Protein AF-A0A4Y9RKN7-F1 (afdb_monomer)

Foldseek 3Di:
DDDDDPDPLDAQDLVVVLVLLVVVLVLLVPDDPPQPCSVVLVVLSVLLVCLSPDVVRDVVSNLVSLVVNLVSLVVSLVPDPDPPRVPDCSNVVSCSNSPND

Radius of gyration: 14.89 Å; Cα contacts (8 Å, |Δi|>4): 62; chains: 1; bounding box: 52×29×33 Å

pLDDT: mean 71.74, std 12.59, range [40.81, 87.81]

Solvent-accessible surface area (backbone atoms only — not comparable to full-atom values): 6082 Å² total; per-residue (Å²): 134,82,95,80,78,99,75,70,77,66,74,74,47,72,69,59,49,54,51,52,49,52,53,51,52,50,56,58,64,75,43,66,91,85,44,81,62,48,69,63,50,52,52,40,48,51,50,38,50,51,39,62,69,37,92,83,47,52,67,66,58,38,45,51,41,46,51,51,44,48,52,51,50,49,56,45,26,75,69,42,93,55,72,77,50,65,78,36,66,60,60,60,49,52,30,47,56,70,68,59,125

Mean predicted aligned error: 10.2 Å

Structure (mmCIF, N/CA/C/O backbone):
data_AF-A0A4Y9RKN7-F1
#
_entry.id   AF-A0A4Y9RKN7-F1
#
loop_
_atom_site.group_PDB
_atom_site.id
_atom_site.type_symbol
_atom_site.label_atom_id
_atom_site.label_alt_id
_atom_site.label_comp_id
_atom_site.label_asym_id
_atom_site.label_entity_id
_atom_site.label_seq_id
_atom_site.pdbx_PDB_ins_code
_atom_site.Cartn_x
_atom_site.Cartn_y
_atom_site.Cartn_z
_atom_site.occupancy
_atom_site.B_iso_or_equiv
_atom_site.auth_seq_id
_atom_site.auth_comp_id
_atom_site.auth_asym_id
_atom_site.auth_atom_id
_atom_site.pdbx_PDB_model_num
ATOM 1 N N . MET A 1 1 ? 37.320 17.829 6.012 1.00 43.88 1 MET A N 1
ATOM 2 C CA . MET A 1 1 ? 36.415 18.286 4.937 1.00 43.88 1 MET A CA 1
ATOM 3 C C . MET A 1 1 ? 35.026 17.822 5.291 1.00 43.88 1 MET A C 1
ATOM 5 O O . MET A 1 1 ? 34.882 16.703 5.767 1.00 43.88 1 MET A O 1
ATOM 9 N N . ALA A 1 2 ? 34.088 18.756 5.207 1.00 44.31 2 ALA A N 1
ATOM 10 C CA . ALA A 1 2 ? 32.729 18.640 5.69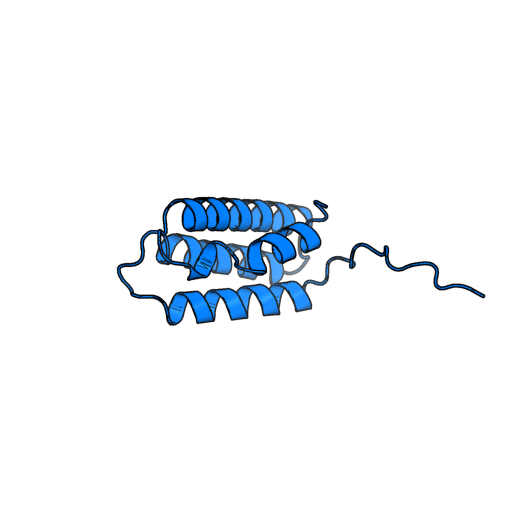6 1.00 44.31 2 ALA A CA 1
ATOM 11 C C . ALA A 1 2 ? 31.914 17.602 4.916 1.00 44.31 2 ALA A C 1
ATOM 13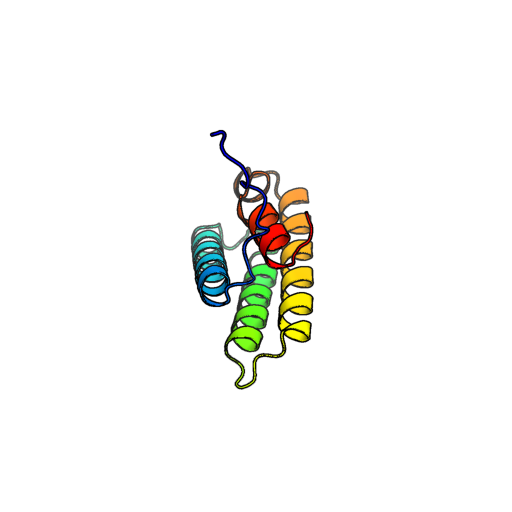 O O . ALA A 1 2 ? 32.183 17.320 3.753 1.00 44.31 2 ALA A O 1
ATOM 14 N N . THR A 1 3 ? 30.942 17.052 5.630 1.00 51.78 3 THR A N 1
ATOM 15 C CA . THR A 1 3 ? 29.836 16.212 5.180 1.00 51.78 3 THR A CA 1
ATOM 16 C C . THR A 1 3 ? 28.996 16.923 4.116 1.00 51.78 3 THR A C 1
ATOM 18 O O . THR A 1 3 ? 28.290 17.873 4.437 1.00 51.78 3 THR A O 1
ATOM 21 N N . ASP A 1 4 ? 29.066 16.421 2.890 1.00 45.25 4 ASP A N 1
ATOM 22 C CA . ASP A 1 4 ? 28.250 16.752 1.714 1.00 45.25 4 ASP A CA 1
ATOM 23 C C . ASP A 1 4 ? 28.065 15.362 1.067 1.00 45.25 4 ASP A C 1
ATOM 25 O O . ASP A 1 4 ? 29.050 14.722 0.711 1.00 45.25 4 ASP A O 1
ATOM 29 N N . ASP A 1 5 ? 26.949 14.646 1.192 1.00 40.81 5 ASP A N 1
ATOM 30 C CA . ASP A 1 5 ? 25.661 14.941 0.577 1.00 40.81 5 ASP A CA 1
ATOM 31 C C . ASP A 1 5 ? 24.611 13.997 1.213 1.00 40.81 5 ASP A C 1
ATOM 33 O O . ASP A 1 5 ? 24.569 12.795 0.943 1.00 40.81 5 ASP A O 1
ATOM 37 N N . LEU A 1 6 ? 23.775 1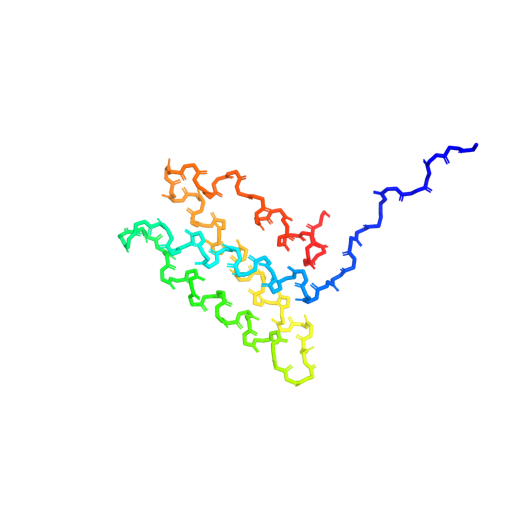4.511 2.118 1.00 46.22 6 LEU A N 1
ATOM 38 C CA . LEU A 1 6 ? 22.638 13.781 2.707 1.00 46.22 6 LEU A CA 1
ATOM 39 C C . LEU A 1 6 ? 21.352 13.963 1.875 1.00 46.22 6 LEU A C 1
ATOM 41 O O . LEU A 1 6 ? 20.253 13.867 2.416 1.00 46.22 6 LEU A O 1
ATOM 45 N N . ASN A 1 7 ? 21.467 14.221 0.567 1.00 42.72 7 ASN A N 1
ATOM 46 C CA . ASN A 1 7 ? 20.321 14.530 -0.296 1.00 42.72 7 ASN A CA 1
ATOM 47 C C . ASN A 1 7 ? 20.152 13.599 -1.512 1.00 42.72 7 ASN A C 1
ATOM 49 O O . ASN A 1 7 ? 19.593 13.980 -2.540 1.00 42.72 7 ASN A O 1
ATOM 53 N N . ALA A 1 8 ? 20.579 12.341 -1.409 1.00 44.62 8 ALA A N 1
ATOM 54 C CA . ALA A 1 8 ? 20.137 11.334 -2.365 1.00 44.62 8 ALA A CA 1
ATOM 55 C C . ALA A 1 8 ? 18.705 10.912 -2.000 1.00 44.62 8 ALA A C 1
ATOM 57 O O . ALA A 1 8 ? 18.507 10.097 -1.097 1.00 44.62 8 ALA A O 1
ATOM 58 N N . SER A 1 9 ? 17.703 11.462 -2.696 1.00 51.53 9 SER A N 1
ATOM 59 C CA . SER A 1 9 ? 16.382 10.826 -2.801 1.00 51.53 9 SER A CA 1
ATOM 60 C C . SER A 1 9 ? 16.611 9.338 -3.053 1.00 51.53 9 SER A C 1
ATOM 62 O O . SER A 1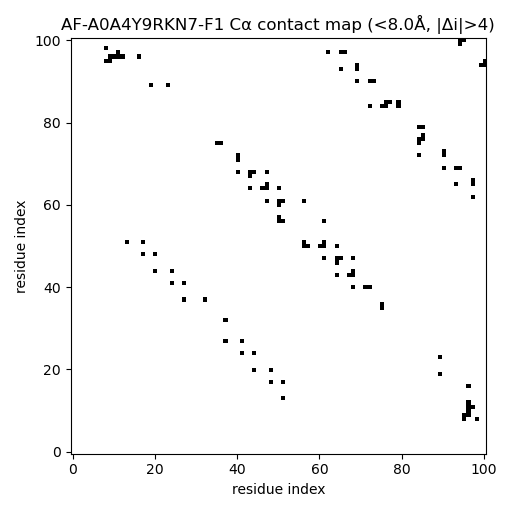 9 ? 17.190 8.973 -4.077 1.00 51.53 9 SER A O 1
ATOM 64 N N . ALA A 1 10 ? 16.282 8.494 -2.071 1.00 54.88 10 ALA A N 1
ATOM 65 C CA . ALA A 1 10 ? 16.624 7.081 -2.127 1.00 54.88 10 ALA A CA 1
ATOM 66 C C . ALA A 1 10 ? 16.075 6.490 -3.439 1.00 54.88 10 ALA A C 1
ATOM 68 O O . ALA A 1 10 ? 14.888 6.675 -3.720 1.00 54.88 10 ALA A O 1
ATOM 69 N N . PRO A 1 11 ? 16.903 5.815 -4.259 1.00 60.91 11 PRO A N 1
ATOM 70 C CA . PRO A 1 11 ? 16.432 5.255 -5.513 1.00 60.91 11 PRO A CA 1
ATOM 71 C C . PRO A 1 11 ? 15.304 4.264 -5.230 1.00 60.91 11 PRO A C 1
ATOM 73 O O . PRO A 1 11 ? 15.358 3.499 -4.261 1.00 60.91 11 PRO A O 1
ATOM 76 N N . TYR A 1 12 ? 14.278 4.296 -6.078 1.00 66.56 12 TYR A N 1
ATOM 77 C CA . TYR A 1 12 ? 13.174 3.345 -6.056 1.00 66.56 12 TYR A CA 1
ATOM 78 C C . TYR A 1 12 ? 13.723 1.908 -5.946 1.00 66.56 12 TYR A C 1
ATOM 80 O O . TYR A 1 12 ? 14.417 1.436 -6.846 1.00 66.56 12 TYR A O 1
ATOM 88 N N . SER A 1 13 ? 13.438 1.231 -4.827 1.00 77.50 13 SER A N 1
ATOM 89 C CA . SER A 1 13 ? 13.821 -0.166 -4.583 1.00 77.50 13 SER A CA 1
ATOM 90 C C . SER A 1 13 ? 12.556 -1.014 -4.434 1.00 77.50 13 SER A C 1
ATOM 92 O O . SER A 1 13 ? 11.831 -0.867 -3.439 1.00 77.50 13 SER A O 1
ATOM 94 N N . PRO A 1 14 ? 12.275 -1.919 -5.386 1.00 75.31 14 PRO A N 1
ATOM 95 C CA . PRO A 1 14 ? 11.100 -2.779 -5.322 1.00 75.31 14 PRO A CA 1
ATOM 96 C C . PRO A 1 14 ? 11.154 -3.748 -4.128 1.00 75.31 14 PRO A C 1
ATOM 98 O O . PRO A 1 14 ? 10.116 -4.122 -3.590 1.00 75.31 14 PRO A O 1
ATOM 101 N N . GLU A 1 15 ? 12.337 -4.115 -3.632 1.00 79.94 15 GLU A N 1
ATOM 102 C CA . GLU A 1 15 ? 12.515 -4.924 -2.417 1.00 79.94 15 GLU A CA 1
ATOM 103 C C . GLU A 1 15 ? 12.086 -4.163 -1.160 1.00 79.94 15 GLU A C 1
ATOM 105 O O . GLU A 1 15 ? 11.457 -4.725 -0.261 1.00 79.94 15 GLU A O 1
ATOM 110 N N . ARG A 1 16 ? 12.424 -2.870 -1.080 1.00 80.75 16 ARG A N 1
ATOM 111 C CA . ARG A 1 16 ? 11.999 -1.999 0.023 1.00 80.75 16 ARG A CA 1
ATOM 112 C C . ARG A 1 16 ? 10.489 -1.802 0.003 1.00 80.75 16 ARG A C 1
ATOM 114 O O . ARG A 1 16 ? 9.854 -1.905 1.048 1.00 80.75 16 ARG A O 1
ATOM 121 N N . LEU A 1 17 ? 9.915 -1.618 -1.181 1.00 81.56 17 LEU A N 1
ATOM 122 C CA . LEU A 1 17 ? 8.474 -1.496 -1.327 1.00 81.56 17 LEU A CA 1
ATOM 123 C C . LEU A 1 17 ? 7.732 -2.793 -0.963 1.00 81.56 17 LEU A C 1
ATOM 125 O O . LEU A 1 17 ? 6.736 -2.742 -0.249 1.00 81.56 17 LEU A O 1
ATOM 129 N N . ARG A 1 18 ? 8.239 -3.967 -1.362 1.00 84.44 18 ARG A N 1
ATOM 130 C CA . ARG A 1 18 ? 7.667 -5.262 -0.944 1.00 84.44 18 ARG A CA 1
ATOM 131 C C . ARG A 1 18 ? 7.649 -5.432 0.576 1.00 84.44 18 ARG A C 1
ATOM 133 O O . ARG A 1 18 ? 6.667 -5.950 1.112 1.00 84.44 18 ARG A O 1
ATOM 140 N N . ARG A 1 19 ? 8.709 -4.996 1.269 1.00 85.94 19 ARG A N 1
ATOM 141 C CA . ARG A 1 19 ? 8.756 -4.996 2.741 1.00 85.94 19 ARG A CA 1
ATOM 142 C C . ARG A 1 19 ? 7.696 -4.073 3.331 1.00 85.94 19 ARG A C 1
ATOM 14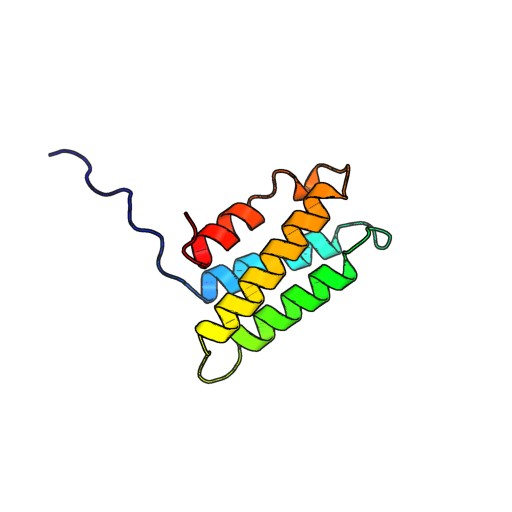4 O O . ARG A 1 19 ? 6.891 -4.542 4.126 1.00 85.94 19 ARG A O 1
ATOM 151 N N . LEU A 1 20 ? 7.617 -2.835 2.845 1.00 85.19 20 LEU A N 1
ATOM 152 C CA . LEU A 1 20 ? 6.631 -1.850 3.293 1.00 85.19 20 LEU A CA 1
ATOM 153 C C . LEU A 1 20 ? 5.187 -2.357 3.150 1.00 85.19 20 LEU A C 1
ATOM 155 O O . LEU A 1 20 ? 4.387 -2.264 4.074 1.00 85.19 20 LEU A O 1
ATOM 159 N N . LEU A 1 21 ? 4.863 -2.949 1.998 1.00 86.31 21 LEU A N 1
ATOM 160 C CA . LEU A 1 21 ? 3.544 -3.528 1.734 1.00 86.31 21 LEU A CA 1
ATOM 161 C C . LEU A 1 21 ? 3.235 -4.716 2.656 1.00 86.31 21 LEU A C 1
ATOM 163 O O . LEU A 1 21 ? 2.080 -4.930 3.014 1.00 86.31 21 LEU A O 1
ATOM 167 N N . SER A 1 22 ? 4.253 -5.491 3.036 1.00 87.81 22 SER A N 1
ATOM 168 C CA . SER A 1 22 ? 4.097 -6.632 3.945 1.00 87.81 22 SER A CA 1
ATOM 169 C C . SER A 1 22 ? 3.899 -6.195 5.397 1.00 87.81 22 SER A C 1
ATOM 171 O O . SER A 1 22 ? 3.134 -6.834 6.114 1.00 87.81 22 SER A O 1
ATOM 173 N N . GLU A 1 23 ? 4.574 -5.128 5.826 1.00 86.56 23 GLU A N 1
ATOM 174 C CA . GLU A 1 23 ? 4.385 -4.505 7.143 1.00 86.56 23 GLU A CA 1
ATOM 175 C C . GLU A 1 23 ? 2.972 -3.917 7.257 1.00 86.56 23 GLU A C 1
ATOM 177 O O . GLU A 1 23 ? 2.239 -4.247 8.189 1.00 86.56 23 GLU A O 1
ATOM 182 N N . LEU A 1 24 ? 2.536 -3.168 6.238 1.00 82.25 24 LEU A N 1
ATOM 183 C CA . LEU A 1 24 ? 1.194 -2.593 6.196 1.00 82.25 24 LEU A CA 1
ATOM 184 C C . LEU A 1 24 ? 0.090 -3.667 6.198 1.00 82.25 24 LEU A C 1
ATOM 186 O O . LEU A 1 24 ? -0.908 -3.518 6.899 1.00 82.25 24 LEU A O 1
ATOM 190 N N . ASP A 1 25 ? 0.251 -4.772 5.459 1.00 85.56 25 ASP A N 1
ATOM 191 C CA . ASP A 1 25 ? -0.745 -5.858 5.459 1.00 85.56 25 ASP A CA 1
ATOM 192 C C . ASP A 1 25 ? -0.851 -6.576 6.817 1.00 85.56 25 ASP A C 1
ATOM 194 O O . ASP A 1 25 ? -1.945 -7.005 7.202 1.00 85.56 25 ASP A O 1
ATOM 198 N N . GLN A 1 26 ? 0.264 -6.689 7.550 1.00 85.88 26 GLN A N 1
ATOM 199 C CA . GLN A 1 26 ? 0.286 -7.236 8.911 1.00 85.88 26 GLN A CA 1
ATOM 200 C C . GLN A 1 26 ? -0.419 -6.305 9.897 1.00 85.88 26 GLN A C 1
ATOM 202 O O . GLN A 1 26 ? -1.234 -6.765 10.692 1.00 85.88 26 GLN A O 1
ATOM 207 N N . GLU A 1 27 ? -0.175 -5.002 9.812 1.00 81.69 27 GLU A N 1
ATOM 208 C CA . GLU A 1 27 ? -0.841 -4.011 10.662 1.00 81.69 27 GLU A CA 1
ATOM 209 C C . GLU A 1 27 ? -2.350 -3.912 10.371 1.00 81.69 27 GLU A C 1
ATOM 211 O O . GLU A 1 27 ? -3.184 -3.785 11.271 1.00 81.69 27 GLU A O 1
ATOM 216 N N . LEU A 1 28 ? -2.742 -4.101 9.108 1.00 80.12 28 LEU A N 1
ATOM 217 C CA . LEU A 1 28 ? -4.148 -4.255 8.726 1.00 80.12 28 LEU A CA 1
ATOM 218 C C . LEU A 1 28 ? -4.770 -5.578 9.2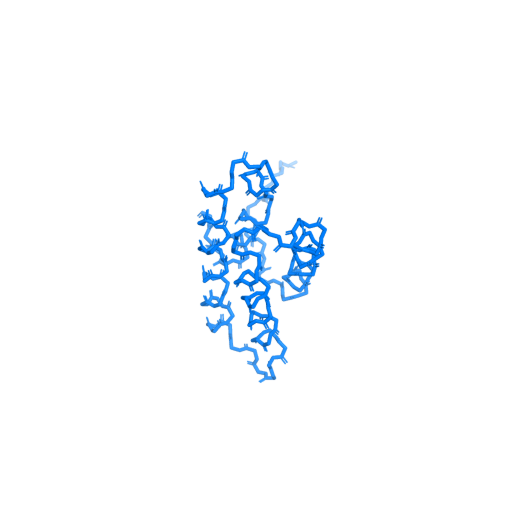03 1.00 80.12 28 LEU A C 1
ATOM 220 O O . LEU A 1 28 ? -5.993 -5.699 9.279 1.00 80.12 28 LEU A O 1
ATOM 224 N N . ALA A 1 29 ? -3.961 -6.604 9.475 1.00 82.12 29 ALA A N 1
ATOM 225 C CA . ALA A 1 29 ? -4.443 -7.874 10.013 1.00 82.12 29 ALA A CA 1
ATOM 226 C C . ALA A 1 29 ? -4.681 -7.805 11.529 1.00 82.12 29 ALA A C 1
ATOM 228 O O . ALA A 1 29 ? -5.568 -8.499 12.030 1.00 82.12 29 ALA A O 1
ATOM 229 N N . THR A 1 30 ? -3.918 -6.972 12.245 1.00 81.12 30 THR A N 1
ATOM 230 C CA . THR A 1 30 ? -4.062 -6.755 13.694 1.00 81.12 30 THR A CA 1
ATOM 231 C C . THR A 1 30 ? -5.145 -5.733 14.044 1.00 81.12 30 THR A C 1
ATOM 233 O O . THR A 1 30 ? -5.585 -5.684 15.193 1.00 81.12 30 THR A O 1
ATOM 236 N N . THR A 1 31 ? -5.617 -4.946 13.073 1.00 74.94 31 THR A N 1
ATOM 237 C CA . THR A 1 31 ? -6.741 -4.019 13.262 1.00 74.94 31 THR A CA 1
ATOM 238 C C . THR A 1 31 ? -8.086 -4.753 13.318 1.00 74.94 31 THR A C 1
ATOM 240 O O . THR A 1 31 ? -8.260 -5.794 12.671 1.00 74.94 31 THR A O 1
ATOM 243 N N . PRO A 1 32 ? -9.071 -4.224 14.070 1.00 76.31 32 PRO A N 1
ATOM 244 C CA . PRO A 1 32 ? -10.403 -4.811 14.153 1.00 76.31 32 PRO A CA 1
ATOM 245 C C . PRO A 1 32 ? -11.023 -5.072 12.767 1.00 76.31 32 PRO A C 1
ATOM 247 O O . PRO A 1 32 ? -10.847 -4.280 11.842 1.00 76.31 32 PRO A O 1
ATOM 250 N N . PRO A 1 33 ? -11.765 -6.177 12.584 1.00 66.75 33 PRO A N 1
ATOM 251 C CA . PRO A 1 33 ? -12.402 -6.488 11.303 1.00 66.75 33 PRO A CA 1
ATOM 252 C C . PRO A 1 33 ? -13.475 -5.466 10.903 1.00 66.75 33 PRO A C 1
ATOM 254 O O . PRO A 1 33 ? -13.734 -5.304 9.719 1.00 66.75 33 PRO A O 1
ATOM 257 N N . ASP A 1 34 ? -14.043 -4.743 11.872 1.00 68.25 34 ASP A N 1
ATOM 258 C CA . ASP A 1 34 ? -15.036 -3.683 11.653 1.00 68.25 34 ASP A CA 1
ATOM 259 C C . ASP A 1 34 ? -14.392 -2.313 11.348 1.00 68.25 34 ASP A C 1
ATOM 261 O O . ASP A 1 34 ? -15.055 -1.276 11.336 1.00 68.25 34 ASP A O 1
ATOM 265 N N . THR A 1 35 ? -13.068 -2.268 11.142 1.00 69.25 35 THR A N 1
ATOM 266 C CA . THR A 1 35 ? -12.388 -1.028 10.767 1.00 69.25 35 THR A CA 1
ATOM 267 C C . THR A 1 35 ? -12.780 -0.638 9.338 1.00 69.25 35 THR A C 1
ATOM 269 O O . THR A 1 35 ? -12.485 -1.377 8.389 1.00 69.25 35 THR A O 1
ATOM 272 N N . PRO A 1 36 ? -13.407 0.536 9.142 1.00 67.62 36 PRO A N 1
ATOM 273 C CA . PRO A 1 36 ? -13.786 0.993 7.815 1.00 67.62 36 PRO A CA 1
ATOM 274 C C . PRO A 1 36 ? -12.543 1.114 6.927 1.00 67.62 36 PRO A C 1
ATOM 276 O O . PRO A 1 36 ? -11.475 1.521 7.377 1.00 67.62 36 PRO A O 1
ATOM 279 N N . HIS A 1 37 ? -12.687 0.763 5.649 1.00 72.19 37 HIS A N 1
ATOM 280 C CA . HIS A 1 37 ? -11.622 0.787 4.633 1.00 72.19 37 HIS A CA 1
ATOM 281 C C . HIS A 1 37 ? -10.520 -0.275 4.763 1.00 72.19 37 HIS A C 1
ATOM 283 O O . HIS A 1 37 ? -9.704 -0.370 3.846 1.00 72.19 37 HIS A O 1
ATOM 289 N N . ARG A 1 38 ? -10.518 -1.125 5.801 1.00 78.19 38 ARG A N 1
ATOM 290 C CA . ARG A 1 38 ? -9.552 -2.231 5.942 1.00 78.19 38 ARG A CA 1
ATOM 291 C C . ARG A 1 38 ? -9.505 -3.117 4.694 1.00 78.19 38 ARG A C 1
ATOM 293 O O . ARG A 1 38 ? -8.433 -3.331 4.133 1.00 78.19 38 ARG A O 1
ATOM 300 N N . ASP A 1 39 ? -10.655 -3.592 4.225 1.00 80.50 39 ASP A N 1
ATOM 301 C CA . ASP A 1 39 ? -10.717 -4.476 3.053 1.00 80.50 39 ASP A CA 1
ATOM 302 C C . ASP A 1 39 ? -10.288 -3.767 1.767 1.00 80.50 39 ASP A C 1
ATOM 304 O O . ASP A 1 39 ? -9.570 -4.340 0.948 1.00 80.50 39 ASP A O 1
ATOM 308 N N . ALA A 1 40 ? -10.657 -2.493 1.618 1.00 81.50 40 ALA A N 1
ATOM 309 C CA . ALA A 1 40 ? -10.245 -1.676 0.482 1.00 81.50 40 ALA A CA 1
ATOM 310 C C . ALA A 1 40 ? -8.723 -1.448 0.459 1.00 81.50 40 ALA A C 1
ATOM 312 O O . ALA A 1 40 ? -8.119 -1.468 -0.611 1.00 81.50 40 ALA A O 1
ATOM 313 N N . LEU A 1 41 ? -8.093 -1.266 1.626 1.00 81.00 41 LEU A N 1
ATOM 314 C CA . LEU A 1 41 ? -6.639 -1.141 1.752 1.00 81.00 41 LEU A CA 1
ATOM 315 C C . LEU A 1 41 ? -5.930 -2.466 1.455 1.00 81.00 41 LEU A C 1
ATOM 317 O O . LEU A 1 41 ? -4.948 -2.472 0.716 1.00 81.00 41 LEU A O 1
ATOM 321 N N . ARG A 1 42 ? -6.447 -3.598 1.953 1.00 84.56 42 ARG A N 1
ATOM 322 C CA . ARG A 1 42 ? -5.891 -4.931 1.652 1.00 84.56 42 ARG A CA 1
ATOM 323 C C . ARG A 1 42 ? -5.961 -5.258 0.159 1.00 84.56 42 ARG A C 1
ATOM 325 O O . ARG A 1 42 ? -4.995 -5.777 -0.398 1.00 84.56 42 ARG A O 1
ATOM 332 N N . GLN A 1 43 ? -7.074 -4.930 -0.499 1.00 85.56 43 GLN A N 1
ATOM 333 C CA . GLN A 1 43 ? -7.210 -5.083 -1.953 1.00 85.56 43 GLN A CA 1
ATOM 334 C C . GLN A 1 43 ? -6.176 -4.244 -2.708 1.00 85.56 43 GLN A C 1
ATOM 336 O O . GLN A 1 43 ? -5.569 -4.728 -3.662 1.00 85.56 43 GLN A O 1
ATOM 341 N N . GLU A 1 44 ? -5.922 -3.022 -2.247 1.00 83.31 44 GLU A N 1
ATOM 342 C CA . GLU A 1 44 ? -4.969 -2.134 -2.902 1.00 83.31 44 GLU A CA 1
ATOM 343 C C . GLU A 1 44 ? -3.518 -2.581 -2.728 1.00 83.31 44 GLU A C 1
ATOM 345 O O . GLU A 1 44 ? -2.742 -2.580 -3.682 1.00 83.31 44 GLU A O 1
ATOM 350 N N . ILE A 1 45 ? -3.158 -3.061 -1.537 1.00 85.81 45 ILE A N 1
ATOM 351 C CA . ILE A 1 45 ? -1.851 -3.680 -1.292 1.00 85.81 45 ILE A CA 1
ATOM 352 C C . ILE A 1 45 ? -1.644 -4.882 -2.220 1.00 85.81 45 ILE A C 1
ATOM 354 O O . ILE A 1 45 ? -0.564 -5.042 -2.793 1.00 85.81 45 ILE A O 1
ATOM 358 N N . ALA A 1 46 ? -2.670 -5.717 -2.404 1.00 86.38 46 ALA A N 1
ATOM 359 C CA . ALA A 1 46 ? -2.603 -6.858 -3.312 1.00 86.38 46 ALA A CA 1
ATOM 360 C C . ALA A 1 46 ? -2.421 -6.430 -4.781 1.00 86.38 46 ALA A C 1
ATOM 362 O O . ALA A 1 46 ? -1.642 -7.059 -5.504 1.00 86.38 46 ALA A O 1
ATOM 363 N N . ALA A 1 47 ? -3.077 -5.347 -5.211 1.00 83.88 47 ALA A N 1
ATOM 364 C CA . ALA A 1 47 ? -2.909 -4.784 -6.550 1.00 83.88 47 ALA A CA 1
ATOM 365 C C . ALA A 1 47 ? -1.466 -4.303 -6.783 1.00 83.88 47 ALA A C 1
ATOM 367 O O . ALA A 1 47 ? -0.824 -4.744 -7.737 1.00 83.88 47 ALA A O 1
ATOM 368 N N . VAL A 1 48 ? -0.907 -3.518 -5.851 1.00 82.00 48 VAL A N 1
ATOM 369 C CA . VAL A 1 48 ? 0.485 -3.035 -5.938 1.00 82.00 48 VAL A CA 1
ATOM 370 C C . VAL A 1 48 ? 1.479 -4.204 -5.965 1.00 82.00 48 VAL A C 1
ATOM 372 O O . VAL A 1 48 ? 2.418 -4.196 -6.762 1.00 82.00 48 VAL A O 1
ATOM 375 N N . ARG A 1 49 ? 1.281 -5.242 -5.135 1.00 85.50 49 ARG A N 1
ATOM 376 C CA . ARG A 1 49 ? 2.137 -6.449 -5.142 1.00 85.50 49 ARG A CA 1
ATOM 377 C C . ARG A 1 49 ? 2.071 -7.187 -6.477 1.00 85.50 49 ARG A C 1
ATOM 379 O O . ARG A 1 49 ? 3.106 -7.573 -7.006 1.00 85.50 49 ARG A O 1
ATOM 386 N N . THR A 1 50 ? 0.876 -7.321 -7.047 1.00 84.69 50 THR A N 1
ATOM 387 C CA . THR A 1 50 ? 0.684 -7.964 -8.355 1.00 84.69 50 THR A CA 1
ATOM 388 C C . THR A 1 50 ? 1.432 -7.212 -9.455 1.00 84.69 50 THR A C 1
ATOM 390 O O . THR A 1 50 ? 2.114 -7.833 -10.268 1.00 84.69 50 THR A O 1
ATOM 393 N N . SER A 1 51 ? 1.367 -5.879 -9.460 1.00 81.44 51 SER A N 1
ATOM 394 C CA . SER A 1 51 ? 2.103 -5.048 -10.420 1.00 81.44 51 SER A CA 1
ATOM 395 C C . SER A 1 51 ? 3.619 -5.093 -10.211 1.00 81.44 51 SER A C 1
ATOM 397 O O . SER A 1 51 ? 4.369 -5.051 -11.184 1.00 81.44 51 SER A O 1
ATOM 399 N N . LEU A 1 52 ? 4.084 -5.234 -8.965 1.00 79.94 52 LEU A N 1
ATOM 400 C CA . LEU A 1 52 ? 5.504 -5.412 -8.636 1.00 79.94 52 LEU A CA 1
ATOM 401 C C . LEU A 1 52 ? 6.077 -6.760 -9.074 1.00 79.94 52 LEU A C 1
ATOM 403 O O . LEU A 1 52 ? 7.255 -6.836 -9.431 1.00 79.94 52 LEU A O 1
ATOM 407 N N . ASP A 1 53 ? 5.276 -7.818 -8.988 1.00 81.69 53 ASP A N 1
ATOM 408 C CA . ASP A 1 53 ? 5.684 -9.187 -9.308 1.00 81.69 53 ASP A CA 1
ATOM 409 C C . ASP A 1 53 ? 5.451 -9.541 -10.789 1.00 81.69 53 ASP A C 1
ATOM 411 O O . ASP A 1 53 ? 5.883 -10.599 -11.252 1.00 81.69 53 ASP A O 1
ATOM 415 N N . ALA A 1 54 ? 4.818 -8.649 -11.560 1.00 78.50 54 ALA A N 1
ATOM 416 C CA . ALA A 1 54 ? 4.620 -8.825 -12.991 1.00 78.50 54 ALA A CA 1
ATOM 417 C C . ALA A 1 54 ? 5.972 -8.861 -13.744 1.00 78.50 54 ALA A C 1
ATOM 419 O O . ALA A 1 54 ? 6.796 -7.950 -13.595 1.00 78.50 54 ALA A O 1
ATOM 420 N N . PRO A 1 55 ? 6.225 -9.879 -14.591 1.00 58.06 55 PRO A N 1
ATOM 421 C CA . PRO A 1 55 ? 7.456 -9.963 -15.370 1.00 58.06 55 PRO A CA 1
ATOM 422 C C . PRO A 1 55 ? 7.539 -8.789 -16.354 1.00 58.06 55 PRO A C 1
ATOM 424 O O . PRO A 1 55 ? 6.629 -8.566 -17.148 1.00 58.06 55 PRO A O 1
ATOM 427 N N . GLY A 1 56 ? 8.636 -8.031 -16.286 1.00 64.06 56 GLY A N 1
ATOM 428 C CA . GLY A 1 56 ? 8.815 -6.790 -17.050 1.00 64.06 56 GLY A CA 1
ATOM 429 C C . GLY A 1 56 ? 8.402 -5.515 -16.309 1.00 64.06 56 GLY A C 1
ATOM 430 O O . GLY A 1 56 ? 8.571 -4.448 -16.888 1.00 64.06 56 GLY A O 1
ATOM 431 N N . GLY A 1 57 ? 7.911 -5.638 -15.064 1.00 60.28 57 GLY A N 1
ATOM 432 C CA . GLY A 1 57 ? 7.684 -4.581 -14.070 1.00 60.28 57 GLY A CA 1
ATOM 433 C C . GLY A 1 57 ? 7.553 -3.181 -14.649 1.00 60.28 57 GLY A C 1
ATOM 434 O O . GLY A 1 57 ? 8.533 -2.444 -14.639 1.00 60.28 57 GLY A O 1
ATOM 435 N N . ASP A 1 58 ? 6.367 -2.830 -15.153 1.00 70.56 58 ASP A N 1
ATOM 436 C CA . ASP A 1 58 ? 6.114 -1.492 -15.686 1.00 70.56 58 ASP A CA 1
ATOM 437 C C . ASP A 1 58 ? 6.198 -0.468 -14.538 1.00 70.56 58 ASP A C 1
ATOM 439 O O . ASP A 1 58 ? 5.300 -0.410 -13.687 1.00 70.56 58 ASP A O 1
ATOM 443 N N . PRO A 1 59 ? 7.266 0.347 -14.482 1.00 69.44 59 PRO A N 1
ATOM 444 C CA . PRO A 1 59 ? 7.467 1.287 -13.389 1.00 69.44 59 PRO A CA 1
ATOM 445 C C . PRO A 1 59 ? 6.406 2.396 -13.381 1.00 69.44 59 PRO A C 1
ATOM 447 O O . PRO A 1 59 ? 6.176 3.004 -12.334 1.00 69.44 59 PRO A O 1
ATOM 450 N N . THR A 1 60 ? 5.742 2.647 -14.514 1.00 74.50 60 THR A N 1
ATOM 451 C CA . THR A 1 60 ? 4.622 3.592 -14.614 1.00 74.50 60 THR A CA 1
ATOM 452 C C . THR A 1 60 ? 3.413 3.036 -13.882 1.00 74.50 60 THR A C 1
ATOM 454 O O . THR A 1 60 ? 2.867 3.702 -13.006 1.00 74.50 60 THR A O 1
ATOM 457 N N . ARG A 1 61 ? 3.068 1.773 -14.149 1.00 78.25 61 ARG A N 1
ATOM 458 C CA . ARG A 1 61 ? 1.946 1.093 -13.499 1.00 78.25 61 ARG A CA 1
ATOM 459 C C . ARG A 1 61 ? 2.146 0.958 -11.994 1.00 78.25 61 ARG A C 1
ATOM 461 O O . ARG A 1 61 ? 1.246 1.260 -11.220 1.00 78.25 61 ARG A O 1
ATOM 468 N N . VAL A 1 62 ? 3.353 0.586 -11.562 1.00 77.31 62 VAL A N 1
ATOM 469 C CA . VAL A 1 62 ? 3.661 0.513 -10.126 1.00 77.31 62 VAL A CA 1
ATOM 470 C C . VAL A 1 62 ? 3.537 1.888 -9.463 1.00 77.31 62 VAL A C 1
ATOM 472 O O . VAL A 1 62 ? 3.036 1.989 -8.346 1.00 77.31 62 VAL A O 1
ATOM 475 N N . ARG A 1 63 ? 3.942 2.968 -10.141 1.00 77.69 63 ARG A N 1
ATOM 476 C CA . ARG A 1 63 ? 3.784 4.334 -9.621 1.00 77.69 63 ARG A CA 1
ATOM 477 C C . ARG A 1 63 ? 2.315 4.750 -9.509 1.00 77.69 63 ARG A C 1
ATOM 479 O O . ARG A 1 63 ? 1.954 5.386 -8.521 1.00 77.69 63 ARG A O 1
ATOM 486 N N . GLU A 1 64 ? 1.487 4.402 -10.490 1.00 80.88 64 GLU A N 1
ATOM 487 C CA . GLU A 1 64 ? 0.042 4.655 -10.462 1.00 80.88 64 GLU A CA 1
ATOM 488 C C . GLU A 1 64 ? -0.628 3.920 -9.297 1.00 80.88 64 GLU A C 1
ATOM 490 O O . GLU A 1 64 ? -1.309 4.555 -8.487 1.00 80.88 64 GLU A O 1
ATOM 495 N N . ASP A 1 65 ? -0.347 2.625 -9.142 1.00 82.00 65 ASP A N 1
ATOM 496 C CA . ASP A 1 65 ? -0.900 1.814 -8.056 1.00 82.00 65 ASP A CA 1
ATOM 497 C C . ASP A 1 65 ? -0.435 2.329 -6.679 1.00 82.00 65 ASP A C 1
ATOM 499 O O . ASP A 1 65 ? -1.217 2.395 -5.730 1.00 82.00 65 ASP A O 1
ATOM 503 N N . LEU A 1 66 ? 0.822 2.778 -6.559 1.00 80.19 66 LEU A N 1
ATOM 504 C CA . LEU A 1 66 ? 1.335 3.399 -5.331 1.00 80.19 66 LEU A CA 1
ATOM 505 C C . LEU A 1 66 ? 0.669 4.733 -5.008 1.00 80.19 66 LEU A C 1
ATOM 507 O O . LEU A 1 66 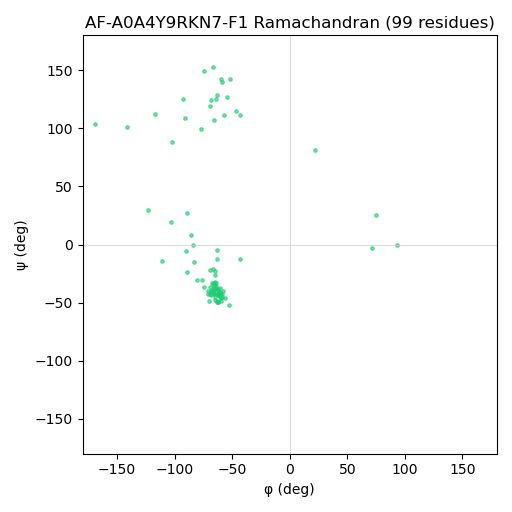? 0.406 5.020 -3.839 1.00 80.19 66 LEU A O 1
ATOM 511 N N . SER A 1 67 ? 0.399 5.552 -6.024 1.00 80.88 67 SER A N 1
ATOM 512 C CA . SER A 1 67 ? -0.337 6.806 -5.857 1.00 80.88 67 SER A CA 1
ATOM 513 C C . SER A 1 67 ? -1.759 6.534 -5.354 1.00 80.88 67 SER A C 1
ATOM 515 O O . SER A 1 67 ? -2.217 7.177 -4.404 1.00 80.88 67 SER A O 1
ATOM 517 N N . GLY A 1 68 ? -2.419 5.515 -5.918 1.00 81.81 68 GLY A N 1
ATOM 518 C CA . GLY A 1 68 ? -3.723 5.025 -5.470 1.00 81.81 68 GLY A CA 1
ATOM 519 C C . GLY A 1 68 ? -3.707 4.541 -4.019 1.00 81.81 68 GLY A C 1
ATOM 520 O O . GLY A 1 68 ? -4.531 4.981 -3.211 1.00 81.81 68 GLY A O 1
ATOM 521 N N . LEU A 1 69 ? -2.727 3.707 -3.655 1.00 81.12 69 LEU A N 1
ATOM 522 C CA . LEU A 1 69 ? -2.539 3.223 -2.285 1.00 81.12 69 LEU A CA 1
ATOM 523 C C . LEU A 1 69 ? -2.314 4.374 -1.297 1.00 81.12 69 LEU A C 1
ATOM 525 O O . LEU A 1 69 ? -2.960 4.417 -0.249 1.00 81.12 69 LEU A O 1
ATOM 529 N N . ARG A 1 70 ? -1.454 5.341 -1.640 1.00 81.00 70 ARG A N 1
ATOM 530 C CA . ARG A 1 70 ? -1.194 6.522 -0.802 1.00 81.00 70 ARG A CA 1
ATOM 531 C C . ARG A 1 70 ? -2.463 7.344 -0.581 1.00 81.00 70 ARG A C 1
ATOM 533 O O . ARG A 1 70 ? -2.736 7.743 0.547 1.00 81.00 70 ARG A O 1
ATOM 540 N N . GLY A 1 71 ? -3.247 7.585 -1.633 1.00 80.69 71 GLY A N 1
ATOM 541 C CA . GLY A 1 71 ? -4.511 8.320 -1.536 1.00 80.69 71 GLY A CA 1
ATOM 542 C C . GLY A 1 71 ? -5.517 7.637 -0.607 1.00 80.69 71 GLY A C 1
ATOM 543 O O . GLY A 1 71 ? -6.133 8.294 0.230 1.00 80.69 71 GLY A O 1
ATOM 544 N N . ARG A 1 72 ? -5.640 6.306 -0.687 1.00 78.44 72 ARG A N 1
ATOM 545 C CA . ARG A 1 72 ? -6.527 5.536 0.202 1.00 78.44 72 ARG A CA 1
ATOM 546 C C . ARG A 1 72 ? -6.048 5.528 1.646 1.00 78.44 72 ARG A C 1
ATOM 548 O O . ARG A 1 72 ? -6.876 5.661 2.541 1.00 78.44 72 ARG A O 1
ATOM 555 N N . LEU A 1 73 ? -4.740 5.410 1.874 1.00 76.06 73 LEU A N 1
ATOM 556 C CA . LEU A 1 73 ? -4.153 5.530 3.211 1.00 76.06 73 LEU A CA 1
ATOM 557 C C . LEU A 1 73 ? -4.416 6.907 3.816 1.00 76.06 73 LEU A C 1
ATOM 559 O O . LEU A 1 73 ? -4.781 6.994 4.983 1.00 76.06 73 LEU A O 1
ATOM 563 N N . HIS A 1 74 ? -4.302 7.969 3.018 1.00 75.88 74 HIS A N 1
ATOM 564 C CA . HIS A 1 74 ? -4.598 9.323 3.471 1.00 75.88 74 HIS A CA 1
ATOM 565 C C . HIS A 1 74 ? -6.077 9.470 3.858 1.00 75.88 74 HIS A C 1
ATOM 567 O O . HIS A 1 74 ? -6.379 9.874 4.978 1.00 75.88 74 HIS A O 1
ATOM 573 N N . LEU A 1 75 ? -7.002 9.024 3.004 1.00 75.38 75 LEU A N 1
ATOM 574 C CA . LEU A 1 75 ? -8.438 9.041 3.310 1.00 75.38 75 LEU A CA 1
ATOM 575 C C . LEU A 1 75 ? -8.796 8.193 4.542 1.00 75.38 75 LEU A C 1
ATOM 577 O O . LEU A 1 75 ? -9.669 8.575 5.321 1.00 75.38 75 LEU A O 1
ATOM 581 N N . ALA A 1 76 ? -8.130 7.051 4.731 1.00 70.12 76 ALA A N 1
ATOM 582 C CA . ALA A 1 76 ? -8.294 6.220 5.920 1.00 70.12 76 ALA A CA 1
ATOM 583 C C . ALA A 1 76 ? -7.758 6.927 7.178 1.00 70.12 76 ALA A C 1
ATOM 585 O O . ALA A 1 76 ? -8.425 6.900 8.208 1.00 70.12 76 ALA A O 1
ATOM 586 N N . SER A 1 77 ? -6.619 7.624 7.082 1.00 67.50 77 SER A N 1
ATOM 587 C CA . SER A 1 77 ? -6.054 8.421 8.183 1.00 67.50 77 SER A CA 1
ATOM 588 C C . SER A 1 77 ? -6.941 9.605 8.591 1.00 67.50 77 SER A C 1
ATOM 590 O O . SER A 1 77 ? -7.007 9.944 9.768 1.00 67.50 77 SER A O 1
ATOM 592 N N . GLU A 1 78 ? -7.674 10.207 7.648 1.00 69.50 78 GLU A N 1
ATOM 593 C CA . GLU A 1 78 ? -8.607 11.305 7.936 1.00 69.50 78 GLU A CA 1
ATOM 594 C C . GLU A 1 78 ? -9.912 10.820 8.581 1.00 69.50 78 GLU A C 1
ATOM 596 O O . GLU A 1 78 ? -10.526 11.547 9.360 1.00 69.50 78 GLU A O 1
ATOM 601 N N . ARG A 1 79 ? -10.351 9.595 8.256 1.00 62.97 79 ARG A N 1
ATOM 602 C CA . ARG A 1 79 ? -11.606 9.009 8.759 1.00 62.97 79 ARG A CA 1
ATOM 603 C C . ARG A 1 79 ? -11.468 8.238 10.065 1.00 62.97 79 ARG A C 1
ATOM 605 O O . ARG A 1 79 ? -12.470 8.057 10.754 1.00 62.97 79 ARG A O 1
ATOM 612 N N . ILE A 1 80 ? -10.279 7.741 10.385 1.00 57.94 80 ILE A N 1
ATOM 613 C CA . ILE A 1 80 ? -10.043 6.968 11.601 1.00 57.94 80 ILE A CA 1
ATOM 614 C C . ILE A 1 80 ? -9.617 7.948 12.704 1.00 57.94 80 ILE A C 1
ATOM 616 O O . ILE A 1 80 ? -8.509 8.470 12.703 1.00 57.94 80 ILE A O 1
ATOM 620 N N . GLU A 1 81 ? -10.499 8.176 13.681 1.00 53.41 81 GLU A N 1
ATOM 621 C CA . GLU A 1 81 ? -10.182 8.884 14.939 1.00 53.41 81 GLU A CA 1
ATOM 622 C C . GLU A 1 81 ? -9.136 8.138 15.804 1.00 53.41 81 GLU A C 1
ATOM 624 O O . GLU A 1 81 ? -8.698 8.645 16.831 1.00 53.41 81 GLU A O 1
ATOM 629 N N . GLY A 1 82 ? -8.715 6.941 15.386 1.00 52.19 82 GLY A N 1
ATOM 630 C CA . GLY A 1 82 ? -7.671 6.131 16.009 1.00 52.19 82 GLY A CA 1
ATOM 631 C C . GLY A 1 82 ? -6.275 6.364 15.417 1.00 52.19 82 GLY A C 1
ATOM 632 O O . GLY A 1 82 ? -6.031 6.166 14.230 1.00 52.19 82 GLY A O 1
ATOM 633 N N . GLU A 1 83 ? -5.343 6.696 16.300 1.00 52.62 83 GLU A N 1
ATOM 634 C CA . GLU A 1 83 ? -3.909 6.992 16.126 1.00 52.62 83 GLU A CA 1
ATOM 635 C C . GLU A 1 83 ? -3.082 6.082 15.186 1.00 52.62 83 GLU A C 1
ATOM 637 O O . GLU A 1 83 ? -1.966 6.444 14.830 1.00 52.62 83 GLU A O 1
ATOM 642 N N . ILE A 1 84 ? -3.586 4.922 14.747 1.00 56.59 84 ILE A N 1
ATOM 643 C CA . ILE A 1 84 ? -2.800 3.911 14.010 1.00 56.59 84 ILE A CA 1
ATOM 644 C C . ILE A 1 84 ? -2.309 4.436 12.647 1.00 56.59 84 ILE A C 1
ATOM 646 O O . ILE A 1 84 ? -1.205 4.117 12.218 1.00 56.59 84 ILE A O 1
ATOM 650 N N . LEU A 1 85 ? -3.104 5.267 11.958 1.00 57.62 85 LEU A N 1
ATOM 651 C CA . LEU A 1 85 ? -2.787 5.725 10.594 1.00 57.62 85 LEU A CA 1
ATOM 652 C C . LEU A 1 85 ? -2.422 7.210 10.475 1.00 57.62 85 LEU A C 1
ATOM 654 O O . LEU A 1 85 ? -1.892 7.604 9.437 1.00 57.62 85 LEU A O 1
ATOM 658 N N . LYS A 1 86 ? -2.683 8.030 11.501 1.00 55.53 86 LYS A N 1
ATOM 659 C CA . LYS A 1 86 ? -2.469 9.488 11.447 1.00 55.53 86 LYS A CA 1
ATOM 660 C C . LYS A 1 86 ? -0.987 9.873 11.441 1.00 55.53 86 LYS A C 1
ATOM 662 O O . LYS A 1 86 ? -0.586 10.683 10.614 1.00 55.53 86 LYS A O 1
ATOM 667 N N . ASP A 1 87 ? -0.186 9.212 12.277 1.00 57.84 87 ASP A N 1
ATOM 668 C CA . ASP A 1 87 ? 1.272 9.406 12.369 1.00 57.84 87 ASP A CA 1
ATOM 669 C C . ASP A 1 87 ? 2.059 8.280 11.687 1.00 57.84 87 ASP A C 1
ATOM 671 O O . ASP A 1 87 ? 3.242 8.049 11.948 1.00 57.84 87 ASP A O 1
ATOM 675 N N . SER A 1 88 ? 1.392 7.539 10.804 1.00 62.22 88 SER A N 1
ATOM 676 C CA . SER A 1 88 ? 1.974 6.349 10.215 1.00 62.22 88 SER A CA 1
ATOM 677 C C . SER A 1 88 ? 3.139 6.698 9.273 1.00 62.22 88 SER A C 1
ATOM 679 O O . SER A 1 88 ? 2.947 7.418 8.282 1.00 62.22 88 SER A O 1
ATOM 681 N N . PRO A 1 89 ? 4.344 6.133 9.496 1.00 71.00 89 PRO A N 1
ATOM 682 C CA 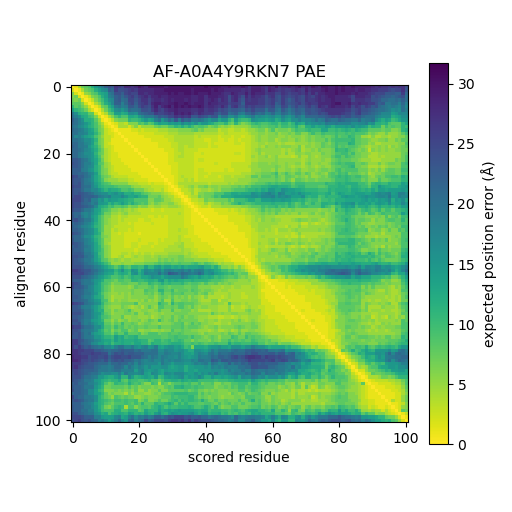. PRO A 1 89 ? 5.502 6.371 8.637 1.00 71.00 89 PRO A CA 1
ATOM 683 C C . PRO A 1 89 ? 5.2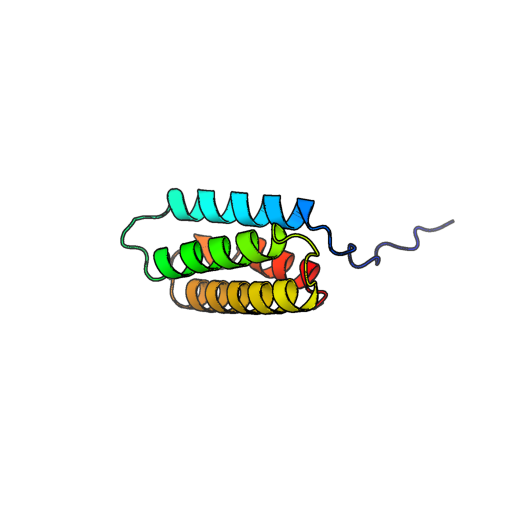88 5.868 7.199 1.00 71.00 89 PRO A C 1
ATOM 685 O O . PRO A 1 89 ? 6.050 6.244 6.305 1.00 71.00 89 PRO A O 1
ATOM 688 N N . TYR A 1 90 ? 4.246 5.065 6.938 1.00 73.44 90 TYR A N 1
ATOM 689 C CA . TYR A 1 90 ? 3.956 4.521 5.612 1.00 73.44 90 TYR A CA 1
ATOM 690 C C . TYR A 1 90 ? 3.571 5.600 4.596 1.00 73.44 90 TYR A C 1
ATOM 692 O O . TYR A 1 90 ? 3.985 5.502 3.444 1.00 73.44 90 TYR A O 1
ATOM 700 N N . LEU A 1 91 ? 2.836 6.651 4.983 1.00 71.81 91 LEU A N 1
ATOM 701 C CA . LEU A 1 91 ? 2.461 7.728 4.050 1.00 71.81 91 LEU A CA 1
ATOM 702 C C . LEU A 1 91 ? 3.691 8.494 3.546 1.00 71.81 91 LEU A C 1
ATOM 704 O O . LEU A 1 91 ? 3.833 8.726 2.342 1.00 71.81 91 LEU A O 1
ATOM 708 N N . ALA A 1 92 ? 4.598 8.834 4.464 1.00 76.31 92 ALA A N 1
ATOM 709 C CA . ALA A 1 92 ? 5.858 9.492 4.141 1.00 76.31 92 ALA A CA 1
ATOM 710 C C . ALA A 1 92 ? 6.770 8.576 3.311 1.00 76.31 92 ALA A C 1
ATOM 712 O O . ALA A 1 92 ? 7.362 9.013 2.325 1.00 76.31 92 ALA A O 1
ATOM 713 N N . GLU A 1 93 ? 6.854 7.290 3.660 1.00 75.25 93 GLU A N 1
ATOM 714 C CA . GLU A 1 93 ? 7.690 6.332 2.938 1.00 75.25 93 GLU A CA 1
ATOM 715 C C . GLU A 1 93 ? 7.174 6.045 1.524 1.00 75.25 93 GLU A C 1
ATOM 717 O O . GLU A 1 93 ? 7.964 6.026 0.580 1.00 75.25 93 GLU A O 1
ATOM 722 N N . LEU A 1 94 ? 5.856 5.915 1.339 1.00 76.38 94 LEU A N 1
ATOM 723 C CA . LEU A 1 94 ? 5.244 5.804 0.014 1.00 76.38 94 LEU A CA 1
ATOM 724 C C . LEU A 1 94 ? 5.517 7.054 -0.830 1.00 76.38 94 LEU A C 1
ATOM 726 O O . LEU A 1 94 ? 5.859 6.917 -2.002 1.00 76.38 94 LEU A O 1
ATOM 730 N N . GLY A 1 95 ? 5.433 8.253 -0.237 1.00 72.12 95 GLY A N 1
ATOM 731 C CA . GLY A 1 95 ? 5.802 9.522 -0.879 1.00 72.12 95 GLY A CA 1
ATOM 732 C C . GLY A 1 95 ? 7.262 9.561 -1.344 1.00 72.12 95 GLY A C 1
ATOM 733 O O . GLY A 1 95 ? 7.538 9.902 -2.497 1.00 72.12 95 GLY A O 1
ATOM 734 N N . ARG A 1 96 ? 8.189 9.106 -0.490 1.00 78.19 96 ARG A N 1
ATOM 735 C CA . ARG A 1 96 ? 9.613 8.979 -0.837 1.00 78.19 96 ARG A CA 1
ATOM 736 C C . ARG A 1 96 ? 9.848 7.995 -1.978 1.00 78.19 96 ARG A C 1
ATOM 738 O O . ARG A 1 96 ? 10.614 8.300 -2.886 1.00 78.19 96 ARG A O 1
ATOM 745 N N . ILE A 1 97 ? 9.175 6.843 -1.965 1.00 72.00 97 ILE A N 1
ATOM 746 C CA . ILE A 1 97 ? 9.328 5.800 -2.994 1.00 72.00 97 ILE A CA 1
ATOM 747 C C . ILE A 1 97 ? 8.851 6.286 -4.371 1.00 72.00 97 ILE A C 1
ATOM 749 O O . ILE A 1 97 ? 9.473 5.952 -5.380 1.00 72.00 97 ILE A O 1
ATOM 753 N N . ILE A 1 98 ? 7.782 7.086 -4.433 1.00 69.88 98 ILE A N 1
ATOM 754 C CA . ILE A 1 98 ? 7.263 7.640 -5.698 1.00 69.88 98 ILE A CA 1
ATOM 755 C C . ILE A 1 98 ? 7.975 8.925 -6.151 1.00 69.88 98 ILE A C 1
ATOM 757 O O . ILE A 1 98 ? 7.652 9.447 -7.218 1.00 69.88 98 ILE A O 1
ATOM 761 N N . GLY A 1 99 ? 8.960 9.413 -5.387 1.00 65.06 99 GLY A N 1
ATOM 762 C CA . GLY A 1 99 ? 9.742 10.605 -5.726 1.00 65.06 99 GLY A CA 1
ATOM 763 C C . GLY A 1 99 ? 8.991 11.925 -5.527 1.00 65.06 99 GLY A C 1
ATOM 764 O O . GLY A 1 99 ? 9.307 12.905 -6.194 1.00 65.06 99 GLY A O 1
ATOM 765 N N . LEU A 1 100 ? 7.992 11.950 -4.641 1.00 53.84 100 LEU A N 1
ATOM 766 C CA . LEU A 1 100 ? 7.289 13.164 -4.228 1.00 53.84 100 LEU A CA 1
ATOM 767 C C . LEU A 1 100 ? 7.820 13.584 -2.849 1.00 53.84 100 LEU A C 1
ATOM 769 O O . LEU A 1 100 ? 7.287 13.148 -1.828 1.00 53.84 100 LEU A O 1
ATOM 773 N N . MET A 1 101 ? 8.885 14.387 -2.841 1.00 46.41 101 MET A N 1
ATOM 774 C CA . MET A 1 101 ? 9.345 15.180 -1.691 1.00 46.41 101 MET A CA 1
ATOM 775 C C . MET A 1 101 ? 9.182 16.654 -2.040 1.00 46.41 101 MET A C 1
ATOM 777 O O . MET A 1 101 ? 9.588 17.019 -3.167 1.00 46.41 101 MET A O 1
#

Sequence (101 aa):
MATDDLNASAPYSPERLRRLLSELDQELATTPPDTPHRDALRQEIAAVRTSLDAPGGDPTRVREDLSGLRGRLHLASERIEGEILKDSPYLAELGRIIGLM

Secondary structure (DSSP, 8-state):
-------------HHHHHHHHHHHHHHHHHS-TT-TTHHHHHHHHHHHHHHHHSTT--HHHHHHHHHHHHHHHHHHHHH--STTTTT-HHHHHHHHHTT--

Nearest PDB structures (foldseek):
  3kaw-assembly1_A  TM=6.226E-01  e=6.244E+00  Pseudomonas aeruginosa
  3kav-assembly1_A  TM=5.830E-01  e=5.325E+00  Pseudomonas aeruginosa
  5bwe-assembly1_A  TM=2.929E-01  e=7.323E+00  Thauera aromatica